Protein AF-A0A392U5Q0-F1 (afdb_monomer)

Solvent-accessible surface area (backbone atoms only — not comparable to full-atom values): 4600 Å² total; per-residue (Å²): 111,71,70,63,53,52,5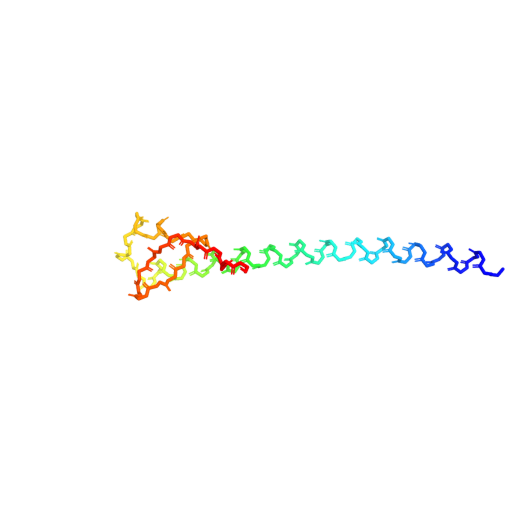2,53,50,50,56,50,48,58,49,50,55,46,52,51,52,52,52,50,52,51,52,51,50,52,52,52,53,53,50,55,52,51,51,53,51,49,48,67,77,40,75,85,59,56,63,75,64,57,67,66,70,47,91,68,41,39,78,57,98,90,37,84,40,78,60,74,80,81,80,131

Organism: NCBI:txid97028

Structure (mmCIF, N/CA/C/O backbone):
data_AF-A0A392U5Q0-F1
#
_entry.id   AF-A0A392U5Q0-F1
#
loop_
_atom_site.group_PDB
_atom_site.id
_atom_site.type_symbol
_atom_site.label_atom_id
_atom_site.label_alt_id
_atom_site.label_comp_id
_atom_site.label_asym_id
_atom_site.label_entity_id
_atom_site.label_seq_id
_atom_site.pdbx_PDB_ins_code
_atom_site.Cartn_x
_atom_site.Cartn_y
_atom_site.Cartn_z
_atom_site.occupancy
_atom_site.B_iso_or_equiv
_atom_site.auth_seq_id
_atom_site.auth_comp_id
_atom_site.auth_asym_id
_atom_site.auth_atom_id
_atom_sit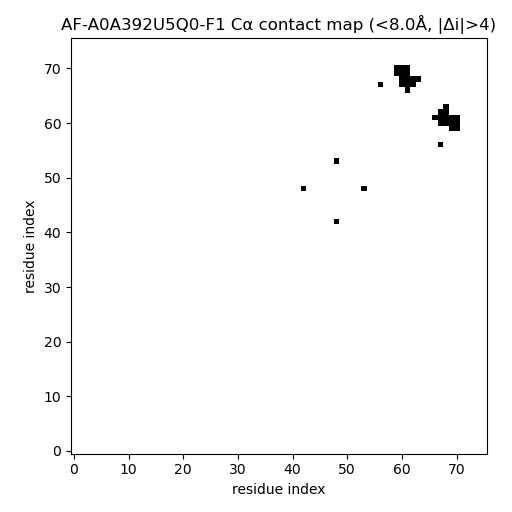e.pdbx_PDB_model_num
ATOM 1 N N . ALA A 1 1 ? 30.370 -4.235 -37.580 1.00 56.75 1 ALA A N 1
ATOM 2 C CA . ALA A 1 1 ? 28.945 -4.631 -37.583 1.00 56.75 1 ALA A CA 1
ATOM 3 C C . ALA A 1 1 ? 28.483 -5.093 -36.196 1.00 56.75 1 ALA A C 1
ATOM 5 O O . ALA A 1 1 ? 27.663 -4.404 -35.616 1.00 56.75 1 ALA A O 1
ATOM 6 N N . ALA A 1 2 ? 29.055 -6.154 -35.606 1.00 55.03 2 ALA A N 1
ATOM 7 C CA . ALA A 1 2 ? 28.644 -6.652 -34.278 1.00 55.03 2 ALA A CA 1
ATOM 8 C C . ALA A 1 2 ? 28.842 -5.649 -33.114 1.00 55.03 2 ALA A C 1
ATOM 10 O O . ALA A 1 2 ? 27.980 -5.528 -32.258 1.00 55.03 2 ALA A O 1
ATOM 11 N N . VAL A 1 3 ? 29.925 -4.862 -33.119 1.00 52.50 3 VAL A N 1
ATOM 12 C CA . VAL A 1 3 ? 30.196 -3.849 -32.071 1.00 52.50 3 VAL A CA 1
ATOM 13 C C . VAL A 1 3 ? 29.174 -2.699 -32.080 1.00 52.50 3 VAL A C 1
ATOM 15 O O . VAL A 1 3 ? 28.813 -2.188 -31.027 1.00 52.50 3 VAL A O 1
ATOM 18 N N . PHE A 1 4 ? 28.643 -2.341 -33.255 1.00 56.69 4 PHE A N 1
ATOM 19 C CA . PHE A 1 4 ? 27.599 -1.313 -33.400 1.00 56.69 4 PHE A CA 1
ATOM 20 C C . PHE A 1 4 ? 26.237 -1.815 -32.880 1.00 56.69 4 PHE A C 1
ATOM 22 O O . PHE A 1 4 ? 25.439 -1.050 -32.349 1.00 56.69 4 PHE A O 1
ATOM 29 N N . SER A 1 5 ? 26.000 -3.128 -32.977 1.00 65.12 5 SER A N 1
ATOM 30 C CA . SER A 1 5 ? 24.823 -3.793 -32.409 1.00 65.12 5 SER A CA 1
ATOM 31 C C . SER A 1 5 ? 24.889 -3.905 -30.884 1.00 65.12 5 SER A C 1
ATOM 33 O O . SER A 1 5 ? 23.859 -3.814 -30.239 1.00 65.12 5 SER A O 1
ATOM 35 N N . VAL A 1 6 ? 26.070 -4.093 -30.287 1.00 73.12 6 VAL A N 1
ATOM 36 C CA . VAL A 1 6 ? 26.200 -4.169 -28.819 1.00 73.12 6 VAL A CA 1
ATOM 37 C C . VAL A 1 6 ? 26.024 -2.796 -28.164 1.00 73.12 6 VAL A C 1
ATOM 39 O O . VAL A 1 6 ? 25.375 -2.711 -27.129 1.00 73.12 6 VAL A O 1
ATOM 42 N N . GLY A 1 7 ? 26.545 -1.726 -28.777 1.00 74.69 7 GLY A N 1
ATOM 43 C CA . GLY A 1 7 ? 26.343 -0.359 -28.277 1.00 74.69 7 GLY A CA 1
ATOM 44 C C . GLY A 1 7 ? 24.867 0.051 -28.266 1.00 74.69 7 GLY A C 1
ATOM 45 O O . GLY A 1 7 ? 24.369 0.520 -27.251 1.00 74.69 7 GLY A O 1
ATOM 46 N N . THR A 1 8 ? 24.146 -0.234 -29.354 1.00 84.00 8 THR A N 1
ATOM 47 C CA 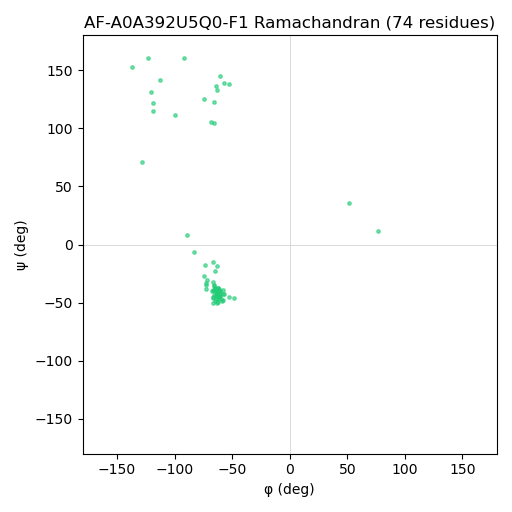. THR A 1 8 ? 22.699 0.041 -29.462 1.00 84.00 8 THR A CA 1
ATOM 48 C C . THR A 1 8 ? 21.859 -0.785 -28.485 1.00 84.00 8 THR A C 1
ATOM 50 O O . THR A 1 8 ? 20.916 -0.262 -27.902 1.00 84.00 8 THR A O 1
ATOM 53 N N . LEU A 1 9 ? 22.227 -2.048 -28.241 1.00 89.25 9 LEU A N 1
ATOM 54 C CA . LEU A 1 9 ? 21.587 -2.876 -27.211 1.00 89.25 9 LEU A CA 1
ATOM 55 C C . LEU A 1 9 ? 21.835 -2.345 -25.790 1.00 89.25 9 LEU A C 1
ATOM 57 O O . LEU A 1 9 ? 20.948 -2.440 -24.947 1.00 89.25 9 LEU A O 1
ATOM 61 N N . GLY A 1 10 ? 23.021 -1.791 -25.517 1.00 91.88 10 GLY A N 1
ATOM 62 C CA . GLY A 1 10 ? 23.340 -1.173 -24.227 1.00 91.88 10 GLY A CA 1
ATOM 63 C C . GLY A 1 10 ? 22.482 0.062 -23.952 1.00 91.88 10 GLY A C 1
ATOM 64 O O . GLY A 1 10 ? 21.850 0.146 -22.903 1.00 91.88 10 GLY A O 1
ATOM 65 N N . GLU A 1 11 ? 22.387 0.965 -24.929 1.00 92.88 11 GLU A N 1
ATOM 66 C CA . GLU A 1 11 ? 21.537 2.163 -24.853 1.00 92.88 11 GLU A CA 1
ATOM 67 C C . GLU A 1 11 ? 20.053 1.802 -24.675 1.00 92.88 11 GLU A C 1
ATOM 69 O O . GLU A 1 11 ? 19.336 2.421 -23.887 1.00 92.88 11 GLU A O 1
ATOM 74 N N . GLU A 1 12 ? 19.578 0.772 -25.383 1.00 93.88 12 GLU A N 1
ATOM 75 C CA . GLU A 1 12 ? 18.205 0.294 -25.231 1.00 93.88 12 GLU A CA 1
ATOM 76 C C . GLU A 1 12 ? 17.952 -0.316 -23.847 1.00 93.88 12 GLU A C 1
ATOM 78 O O . GLU A 1 12 ? 16.898 -0.061 -23.264 1.00 93.88 12 GLU A O 1
ATOM 83 N N . ASN A 1 13 ? 18.914 -1.059 -23.292 1.00 94.62 13 ASN A N 1
ATOM 84 C CA . ASN A 1 13 ? 18.802 -1.602 -21.941 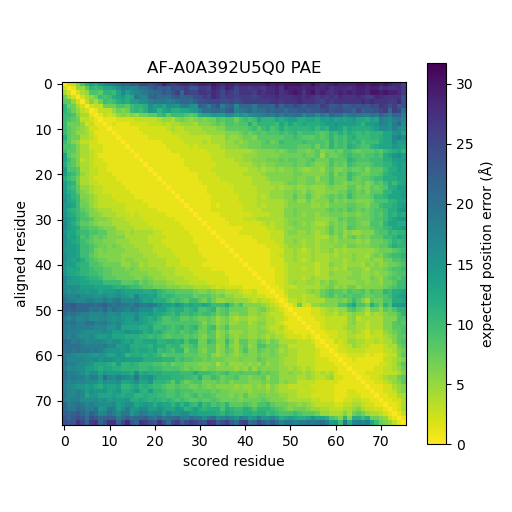1.00 94.62 13 ASN A CA 1
ATOM 85 C C . ASN A 1 13 ? 18.738 -0.491 -20.882 1.00 94.62 13 ASN A C 1
ATOM 87 O O . ASN A 1 13 ? 17.852 -0.515 -20.035 1.00 94.62 13 ASN A O 1
ATOM 91 N N . GLU A 1 14 ? 19.612 0.516 -20.956 1.00 97.06 14 GLU A N 1
ATOM 92 C CA . GLU A 1 14 ? 19.602 1.657 -20.025 1.00 97.06 14 GLU A CA 1
ATOM 93 C C . GLU A 1 14 ? 18.282 2.443 -20.081 1.00 97.06 14 GLU A C 1
ATOM 95 O O . GLU A 1 14 ? 17.735 2.852 -19.048 1.00 97.06 14 GLU A O 1
ATOM 100 N N . ARG A 1 15 ? 17.729 2.620 -21.288 1.00 97.44 15 ARG A N 1
ATOM 101 C CA . ARG A 1 15 ? 16.408 3.228 -21.478 1.00 97.44 15 ARG A CA 1
ATOM 102 C C . ARG A 1 15 ? 15.314 2.390 -20.822 1.00 97.44 15 ARG A C 1
ATOM 104 O O . ARG A 1 15 ? 14.523 2.932 -20.060 1.00 97.44 15 ARG A O 1
ATOM 111 N N . LEU A 1 16 ? 15.284 1.081 -21.074 1.00 97.94 16 LEU A N 1
ATOM 112 C CA . LEU A 1 16 ? 14.281 0.186 -20.491 1.00 97.94 16 LEU A CA 1
ATOM 113 C C . LEU A 1 16 ? 14.385 0.111 -18.963 1.00 97.94 16 LEU A C 1
ATOM 115 O O . LEU A 1 16 ? 13.363 0.099 -18.286 1.00 97.94 16 LEU A O 1
ATOM 119 N N . GLU A 1 17 ? 15.592 0.098 -18.400 1.00 98.06 17 GLU A N 1
ATOM 120 C CA . GLU A 1 17 ? 15.796 0.153 -16.948 1.00 98.06 17 GLU A CA 1
ATOM 121 C C . GLU A 1 17 ? 15.257 1.456 -16.342 1.00 98.06 17 GLU A C 1
ATOM 123 O O . GLU A 1 17 ? 14.683 1.447 -15.247 1.00 98.06 17 GLU A O 1
ATOM 128 N N . THR A 1 18 ? 15.405 2.572 -17.060 1.00 98.25 18 THR A N 1
ATOM 129 C CA . THR A 1 18 ? 14.827 3.864 -16.668 1.00 98.25 18 THR A CA 1
ATOM 130 C C . THR A 1 18 ? 13.302 3.818 -16.733 1.00 98.25 18 THR A C 1
ATOM 132 O O . THR A 1 18 ? 12.654 4.110 -15.727 1.00 98.25 18 THR A O 1
ATOM 135 N N . ASP A 1 19 ? 12.732 3.353 -17.848 1.00 98.25 19 ASP A N 1
ATOM 136 C CA . ASP A 1 19 ? 11.282 3.214 -18.033 1.00 98.25 19 ASP A CA 1
ATOM 137 C C . ASP A 1 19 ? 10.666 2.318 -16.941 1.00 98.25 19 ASP A C 1
ATOM 139 O O . ASP A 1 19 ? 9.635 2.650 -16.356 1.00 98.25 19 ASP A O 1
ATOM 143 N N . VAL A 1 20 ? 11.315 1.198 -16.600 1.00 98.38 20 VAL A N 1
ATOM 144 C CA . VAL A 1 20 ? 10.872 0.301 -15.519 1.00 98.38 20 VAL A CA 1
ATOM 145 C C . VAL A 1 20 ? 10.848 1.024 -14.176 1.00 98.38 20 VAL A C 1
ATOM 147 O O . VAL A 1 20 ? 9.875 0.887 -13.432 1.00 98.38 20 VAL A O 1
ATOM 150 N N . ARG A 1 21 ? 11.884 1.805 -13.855 1.00 98.19 21 ARG A N 1
ATOM 151 C CA . ARG A 1 21 ? 11.941 2.565 -12.599 1.00 98.19 21 ARG A CA 1
ATOM 152 C C . ARG A 1 21 ? 10.827 3.609 -12.526 1.00 98.19 21 ARG A C 1
ATOM 154 O O . ARG A 1 21 ? 10.191 3.750 -11.483 1.00 98.19 21 ARG A O 1
ATOM 161 N N . GLU A 1 22 ? 10.574 4.319 -13.619 1.00 98.19 22 GLU A N 1
ATOM 162 C CA . GLU A 1 22 ? 9.503 5.316 -13.688 1.00 98.19 22 GLU A CA 1
ATOM 163 C C . GLU A 1 22 ? 8.119 4.673 -13.561 1.00 98.19 22 GLU A C 1
ATOM 165 O O . GLU A 1 22 ? 7.289 5.149 -12.786 1.00 98.19 22 GLU A O 1
ATOM 170 N N . LEU A 1 23 ? 7.885 3.548 -14.241 1.00 98.44 23 LEU A N 1
ATOM 171 C CA . LEU A 1 23 ? 6.639 2.787 -14.128 1.00 98.44 23 LEU A CA 1
ATOM 172 C C . LEU A 1 23 ? 6.417 2.245 -12.712 1.00 98.4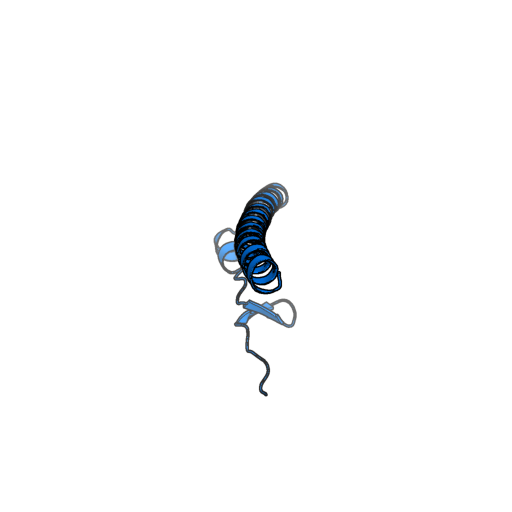4 23 LEU A C 1
ATOM 174 O O . LEU A 1 23 ? 5.291 2.275 -12.218 1.00 98.44 23 LEU A O 1
ATOM 178 N N . GLN A 1 24 ? 7.473 1.780 -12.041 1.00 98.19 24 GLN A N 1
ATOM 179 C CA . GLN A 1 24 ? 7.399 1.345 -10.645 1.00 98.19 24 GLN A CA 1
ATOM 180 C C . GLN A 1 24 ? 7.016 2.496 -9.7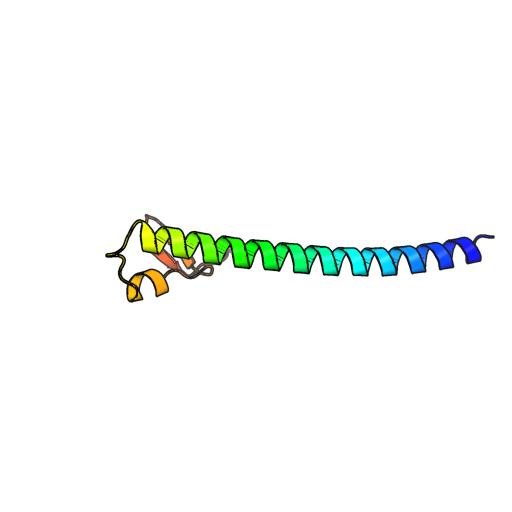14 1.00 98.19 24 GLN A C 1
ATOM 182 O O . GLN A 1 24 ? 6.143 2.321 -8.865 1.00 98.19 24 GLN A O 1
ATOM 187 N N . LEU A 1 25 ? 7.623 3.673 -9.889 1.00 97.88 25 LEU A N 1
ATOM 188 C CA . LEU A 1 25 ? 7.283 4.859 -9.104 1.00 97.88 25 LEU A CA 1
ATOM 189 C C . LEU A 1 25 ? 5.842 5.308 -9.368 1.00 97.88 25 LEU A C 1
ATOM 191 O O . LEU A 1 25 ? 5.103 5.602 -8.432 1.00 97.88 25 LEU A O 1
ATOM 195 N N . TYR A 1 26 ? 5.422 5.312 -10.634 1.00 97.38 26 TYR A N 1
ATOM 196 C CA . TYR A 1 26 ? 4.051 5.631 -11.012 1.00 97.38 26 TYR A CA 1
ATOM 197 C C . TYR A 1 26 ? 3.049 4.675 -10.355 1.00 97.38 26 TYR A C 1
ATOM 199 O O . TYR A 1 26 ? 2.085 5.124 -9.737 1.00 97.38 26 TYR A O 1
ATOM 207 N N . ALA A 1 27 ? 3.295 3.364 -10.427 1.00 96.94 27 ALA A N 1
ATOM 208 C CA . ALA A 1 27 ? 2.441 2.366 -9.795 1.00 96.94 27 ALA A CA 1
ATOM 209 C C . ALA A 1 27 ? 2.391 2.539 -8.269 1.00 96.94 27 ALA A C 1
ATOM 211 O O . ALA A 1 27 ? 1.305 2.502 -7.695 1.00 96.94 27 ALA A O 1
ATOM 212 N N . ALA A 1 28 ? 3.537 2.775 -7.620 1.00 96.38 28 ALA A N 1
ATOM 213 C CA . ALA A 1 28 ? 3.602 3.023 -6.181 1.00 96.38 28 ALA A CA 1
ATOM 214 C C . ALA A 1 28 ? 2.739 4.227 -5.773 1.00 96.38 28 ALA A C 1
ATOM 216 O O . ALA A 1 28 ? 1.908 4.096 -4.876 1.00 96.38 28 ALA A O 1
ATOM 217 N N . ASN A 1 29 ? 2.853 5.347 -6.495 1.00 96.31 29 ASN A N 1
ATOM 218 C CA . ASN A 1 29 ? 2.040 6.539 -6.246 1.00 96.31 29 ASN A CA 1
ATOM 219 C C . ASN A 1 29 ? 0.540 6.254 -6.419 1.00 96.31 29 ASN A C 1
ATOM 221 O O . ASN A 1 29 ? -0.266 6.669 -5.594 1.00 96.31 29 ASN A O 1
ATOM 225 N N . GLN A 1 30 ? 0.148 5.510 -7.459 1.00 96.50 30 GLN A N 1
ATOM 226 C CA . GLN A 1 30 ? -1.260 5.157 -7.674 1.00 96.50 30 GLN A CA 1
ATOM 227 C C . GLN A 1 30 ? -1.822 4.258 -6.563 1.00 96.50 30 GLN A C 1
ATOM 229 O O . GLN A 1 30 ? -2.969 4.438 -6.149 1.00 96.50 30 GLN A O 1
ATOM 234 N N . TYR A 1 31 ? -1.032 3.311 -6.050 1.00 94.38 31 TYR A N 1
ATOM 235 C CA . TYR A 1 31 ? -1.445 2.498 -4.905 1.00 94.38 31 TYR A CA 1
ATOM 236 C C . TYR A 1 31 ? -1.553 3.320 -3.620 1.00 94.38 31 TYR A C 1
ATOM 238 O O . TYR A 1 31 ? -2.502 3.121 -2.864 1.00 94.38 31 TYR A O 1
ATOM 246 N N . GLU A 1 32 ? -0.631 4.256 -3.387 1.00 93.06 32 GLU A N 1
ATOM 247 C CA . GLU A 1 32 ? -0.67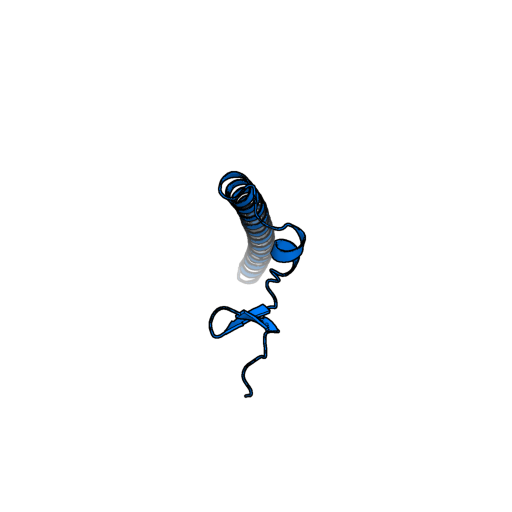0 5.154 -2.231 1.00 93.06 32 GLU A CA 1
ATOM 248 C C . GLU A 1 32 ? -1.906 6.067 -2.266 1.00 93.06 32 GLU A C 1
ATOM 250 O O . GLU A 1 32 ? -2.679 6.100 -1.306 1.00 93.06 32 GLU A O 1
ATOM 255 N N . GLU A 1 33 ? -2.153 6.738 -3.395 1.00 94.62 33 GLU A N 1
ATOM 256 C CA . GLU A 1 33 ? -3.331 7.590 -3.600 1.00 94.62 33 GLU A CA 1
ATOM 257 C C . GLU A 1 33 ? -4.637 6.796 -3.458 1.00 94.62 33 GLU A C 1
ATOM 259 O O . GLU A 1 33 ? -5.558 7.215 -2.750 1.00 94.62 33 GLU A O 1
ATOM 264 N N . GLY A 1 34 ? -4.714 5.623 -4.095 1.00 94.94 34 GLY A N 1
ATOM 265 C CA . GLY A 1 34 ? -5.882 4.749 -4.024 1.00 94.94 34 GLY A CA 1
ATOM 266 C C . GLY A 1 34 ? -6.159 4.250 -2.605 1.00 94.94 34 GLY A C 1
ATOM 267 O O . GLY A 1 34 ? -7.313 4.228 -2.171 1.00 94.94 34 GLY A O 1
ATOM 268 N N . PHE A 1 35 ? -5.111 3.901 -1.855 1.00 89.75 35 PHE A N 1
ATOM 269 C CA . PHE A 1 35 ? -5.228 3.486 -0.460 1.00 89.75 35 PHE A CA 1
ATOM 270 C C . PHE A 1 35 ? -5.697 4.636 0.438 1.00 89.75 35 PHE A C 1
ATOM 272 O O . PHE A 1 35 ? -6.638 4.459 1.215 1.00 89.75 35 PHE A O 1
ATOM 279 N N . ALA A 1 36 ? -5.111 5.829 0.294 1.00 89.62 36 ALA A N 1
ATOM 280 C CA . ALA A 1 36 ? -5.539 7.015 1.032 1.00 89.62 36 ALA A CA 1
ATOM 281 C C . ALA A 1 36 ? -7.017 7.341 0.760 1.00 89.62 36 ALA A C 1
ATOM 283 O O . ALA A 1 36 ? -7.785 7.595 1.689 1.00 89.62 36 ALA A O 1
ATOM 284 N N . TYR A 1 37 ? -7.451 7.250 -0.499 1.00 93.44 37 TYR A N 1
ATOM 285 C CA . TYR A 1 37 ? -8.846 7.476 -0.868 1.00 93.44 37 TYR A CA 1
ATOM 286 C C . TYR A 1 37 ? -9.799 6.414 -0.296 1.00 93.44 37 TYR A C 1
ATOM 288 O O . TYR A 1 37 ? -10.893 6.743 0.167 1.00 93.44 37 TYR A O 1
ATOM 296 N N . ALA A 1 38 ? -9.402 5.139 -0.288 1.00 93.31 38 ALA A N 1
ATOM 297 C CA . ALA A 1 38 ? -10.180 4.079 0.350 1.00 93.31 38 ALA A CA 1
ATOM 298 C C . ALA A 1 38 ? -10.329 4.315 1.864 1.00 93.31 38 ALA A C 1
ATOM 300 O O . ALA A 1 38 ? -11.410 4.108 2.416 1.00 93.31 38 ALA A O 1
ATOM 301 N N . LEU A 1 39 ? -9.281 4.810 2.530 1.00 87.19 39 LEU A N 1
ATOM 302 C CA . LEU A 1 39 ? -9.325 5.144 3.953 1.00 87.19 39 LEU A CA 1
ATOM 303 C C . LEU A 1 39 ? -10.334 6.264 4.252 1.00 87.19 39 LEU A C 1
ATOM 305 O O . LEU A 1 39 ? -11.090 6.165 5.218 1.00 87.19 39 LEU A O 1
ATOM 309 N N . GLU A 1 40 ? -10.399 7.297 3.409 1.00 90.62 40 GLU A N 1
ATOM 310 C CA . GLU A 1 40 ? -11.406 8.360 3.535 1.00 90.62 40 GLU A CA 1
ATOM 311 C C . GLU A 1 40 ? -12.836 7.832 3.345 1.00 90.62 40 GLU A C 1
ATOM 313 O O . GLU A 1 40 ? -13.740 8.200 4.096 1.00 90.62 40 GLU A O 1
ATOM 318 N N . GLN A 1 41 ? -13.050 6.901 2.409 1.00 94.06 41 GLN A N 1
ATOM 319 C CA . GLN A 1 41 ? -14.350 6.237 2.255 1.00 94.06 41 GLN A CA 1
ATOM 320 C C . GLN A 1 41 ? -14.737 5.423 3.498 1.00 94.06 41 GLN A C 1
ATOM 322 O O . GLN A 1 41 ? -15.893 5.463 3.916 1.00 94.06 41 GLN A O 1
ATOM 327 N N . VAL A 1 42 ? -13.789 4.714 4.121 1.00 90.31 42 VAL A N 1
ATOM 328 C CA . VAL A 1 42 ? -14.038 3.971 5.369 1.00 90.31 42 VAL A CA 1
ATOM 329 C C . VAL A 1 42 ? -14.446 4.922 6.494 1.00 90.31 42 VAL A C 1
ATOM 331 O O . VAL A 1 42 ? -15.454 4.675 7.152 1.00 90.31 42 VAL A O 1
ATOM 334 N N . LYS A 1 43 ? -13.726 6.035 6.681 1.00 86.12 43 LYS A N 1
ATOM 335 C CA . LYS A 1 43 ? -14.087 7.057 7.680 1.00 86.12 43 LYS A CA 1
ATOM 336 C C . LYS A 1 43 ? -15.491 7.623 7.442 1.00 86.12 43 LYS A C 1
ATOM 338 O O . LYS A 1 43 ? -16.228 7.843 8.397 1.00 86.12 43 LYS A O 1
ATOM 343 N N . LEU A 1 44 ? -15.870 7.836 6.179 1.00 90.75 44 LEU A N 1
ATOM 344 C CA . LEU A 1 44 ? -17.198 8.329 5.809 1.00 90.75 44 LEU A CA 1
ATOM 345 C C . LEU A 1 44 ? -18.312 7.317 6.124 1.00 90.75 44 LEU A C 1
ATOM 347 O O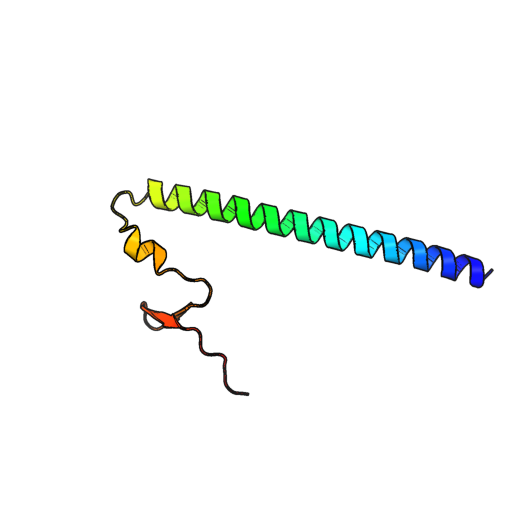 . LEU A 1 44 ? -19.360 7.701 6.639 1.00 90.75 44 LEU A O 1
ATOM 351 N N . LEU A 1 45 ? -18.106 6.038 5.793 1.00 93.06 45 LEU A N 1
ATOM 352 C CA . LEU A 1 45 ? -19.098 4.973 5.995 1.00 93.06 45 LEU A CA 1
ATOM 353 C C . LEU A 1 45 ? -19.225 4.548 7.464 1.00 93.06 45 LEU A C 1
ATOM 355 O O . LEU A 1 45 ? -20.286 4.079 7.876 1.00 93.06 45 LEU A O 1
ATOM 359 N N . PHE A 1 46 ? -18.159 4.717 8.245 1.00 89.12 46 PHE A N 1
ATOM 360 C CA . PHE A 1 46 ? -18.077 4.318 9.647 1.00 89.12 46 PHE A CA 1
ATOM 361 C C . PHE A 1 46 ? -17.607 5.504 10.510 1.00 89.12 46 PHE A C 1
ATOM 363 O O . PHE A 1 46 ? -16.479 5.495 11.002 1.00 89.12 46 PHE A O 1
ATOM 370 N N . PRO A 1 47 ? -18.452 6.533 10.719 1.00 84.44 47 PRO A N 1
ATOM 371 C CA . PRO A 1 47 ? -18.061 7.749 11.442 1.00 84.44 47 PRO A CA 1
ATOM 372 C C . PRO A 1 47 ? -17.724 7.502 12.921 1.00 84.44 47 PRO A C 1
ATOM 374 O O . PRO A 1 47 ? -16.970 8.270 13.512 1.00 84.44 47 PRO A O 1
ATOM 377 N N . ASP A 1 48 ? -18.242 6.416 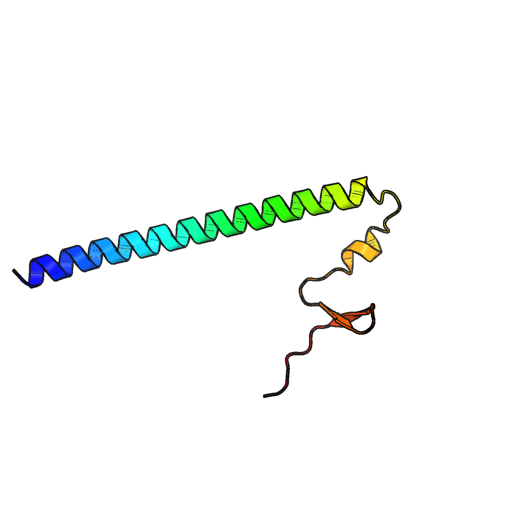13.502 1.00 88.81 48 ASP A N 1
ATOM 378 C CA . ASP A 1 48 ? -17.984 6.008 14.888 1.00 88.81 48 ASP A CA 1
ATOM 379 C C . ASP A 1 48 ? -16.750 5.094 15.028 1.00 88.81 48 ASP A C 1
ATOM 381 O O . ASP A 1 48 ? -16.526 4.496 16.083 1.00 88.81 48 ASP A O 1
ATOM 385 N N . LEU A 1 49 ? -15.966 4.918 13.959 1.00 86.00 49 LEU A N 1
ATOM 386 C CA . LEU A 1 49 ? -14.783 4.069 13.992 1.00 86.00 49 LEU A CA 1
ATOM 387 C C . LEU A 1 49 ? -13.727 4.664 14.932 1.00 86.00 49 LEU A C 1
ATOM 389 O O . LEU A 1 49 ? -13.264 5.790 14.759 1.00 86.00 49 LEU A O 1
ATOM 393 N N . ASP A 1 50 ? -13.331 3.877 15.926 1.00 83.94 50 ASP A N 1
ATOM 394 C CA . ASP A 1 50 ? -12.356 4.265 16.941 1.00 83.94 50 ASP A CA 1
ATOM 395 C C . ASP A 1 50 ? -10.970 4.479 16.303 1.00 83.94 50 ASP A C 1
ATOM 397 O O . ASP A 1 50 ? -10.298 3.522 15.919 1.00 83.94 50 ASP A O 1
ATOM 401 N N . ALA A 1 51 ? -10.555 5.743 16.143 1.00 79.12 51 ALA A N 1
ATOM 402 C CA . ALA A 1 51 ? -9.287 6.123 15.512 1.00 79.12 51 ALA A CA 1
ATOM 403 C C . ALA A 1 51 ? -8.058 5.419 16.134 1.00 79.12 51 ALA A C 1
ATOM 405 O O . ALA A 1 51 ? -7.246 4.891 15.371 1.00 79.12 51 ALA A O 1
ATOM 406 N N . PRO A 1 52 ? -7.925 5.336 17.475 1.00 83.00 52 PRO A N 1
ATOM 407 C CA . PRO A 1 52 ? -6.962 4.459 18.142 1.00 83.00 52 PRO A CA 1
ATOM 408 C C . PRO A 1 52 ? -6.964 3.012 17.641 1.00 83.00 52 PRO A C 1
ATOM 410 O O . PRO A 1 52 ? -5.906 2.470 17.345 1.00 83.00 52 PRO A O 1
ATOM 413 N N . ARG A 1 53 ? -8.141 2.400 17.490 1.00 81.88 53 ARG A N 1
ATOM 414 C CA . ARG A 1 53 ? -8.277 1.011 17.038 1.00 81.88 53 ARG A CA 1
ATOM 415 C C . ARG A 1 53 ? -7.970 0.839 15.553 1.00 81.88 53 ARG A C 1
ATOM 417 O O . ARG A 1 53 ? -7.435 -0.188 15.153 1.00 81.88 53 ARG A O 1
ATOM 424 N N . LEU A 1 54 ? -8.281 1.835 14.723 1.00 81.69 54 LEU A N 1
ATOM 425 C CA . LEU A 1 54 ? -7.881 1.840 13.315 1.00 81.69 54 LEU A CA 1
ATOM 426 C C . LEU A 1 54 ? -6.356 1.940 13.173 1.00 81.69 54 LEU A C 1
ATOM 428 O O . LEU A 1 54 ? -5.792 1.312 12.283 1.00 81.69 54 LEU A O 1
ATOM 432 N N . ALA A 1 55 ? -5.689 2.674 14.067 1.00 81.19 55 ALA A N 1
ATOM 433 C CA . ALA A 1 55 ? -4.231 2.772 14.094 1.00 81.19 55 ALA A CA 1
ATOM 434 C C . ALA A 1 55 ? -3.532 1.450 14.473 1.00 81.19 55 ALA A C 1
ATOM 436 O O . ALA A 1 55 ? -2.337 1.313 14.228 1.00 81.19 55 ALA A O 1
ATOM 437 N N . GLU A 1 56 ? -4.252 0.468 15.031 1.00 85.12 56 GLU A N 1
ATOM 438 C CA . GLU A 1 56 ? -3.730 -0.892 15.253 1.00 85.12 56 GLU A CA 1
ATOM 439 C C . GLU A 1 56 ? -3.609 -1.700 13.950 1.00 85.12 56 GLU A C 1
ATOM 441 O O . GLU A 1 56 ? -2.921 -2.725 13.916 1.00 85.12 56 GLU A O 1
ATOM 446 N N . ALA A 1 57 ? -4.288 -1.274 12.877 1.00 86.00 57 ALA A N 1
ATOM 447 C CA . ALA A 1 57 ? -4.157 -1.899 11.572 1.00 86.00 57 ALA A CA 1
ATOM 448 C C . ALA A 1 57 ? -2.757 -1.615 11.009 1.00 86.00 57 ALA A C 1
ATOM 450 O O . ALA A 1 57 ? -2.452 -0.516 10.552 1.00 86.00 57 ALA A O 1
ATOM 451 N N . ASP A 1 58 ? -1.920 -2.644 11.035 1.00 84.31 58 ASP A N 1
ATOM 452 C CA . ASP A 1 58 ? -0.547 -2.627 10.546 1.00 84.31 58 ASP A CA 1
ATOM 453 C C . ASP A 1 58 ? -0.420 -3.682 9.442 1.00 84.31 58 ASP A C 1
ATOM 455 O O . ASP A 1 58 ? -0.838 -4.828 9.623 1.00 84.31 58 ASP A O 1
ATOM 459 N N . ALA A 1 59 ? 0.154 -3.307 8.297 1.00 84.81 59 ALA A N 1
ATOM 460 C CA . ALA A 1 59 ? 0.378 -4.220 7.176 1.00 84.81 59 ALA A CA 1
ATOM 461 C C . ALA A 1 59 ? 1.342 -5.372 7.525 1.00 84.81 59 ALA A C 1
ATOM 463 O O . ALA A 1 59 ? 1.361 -6.388 6.834 1.00 84.81 59 ALA A O 1
ATOM 464 N N . MET A 1 60 ? 2.132 -5.226 8.595 1.00 88.50 60 MET A N 1
ATOM 465 C CA . MET A 1 60 ? 3.002 -6.266 9.147 1.00 88.50 60 MET A CA 1
ATOM 466 C C . MET A 1 60 ? 2.266 -7.241 10.078 1.00 88.50 60 MET A C 1
ATOM 468 O O . MET A 1 60 ? 2.854 -8.232 10.517 1.00 88.50 60 MET A O 1
ATOM 472 N N . ASN A 1 61 ? 0.995 -6.989 10.394 1.00 91.38 61 ASN A N 1
ATOM 473 C CA . ASN A 1 61 ? 0.149 -7.920 11.129 1.00 91.38 61 ASN A CA 1
ATOM 474 C C . ASN A 1 61 ? -0.625 -8.832 10.166 1.00 91.38 61 ASN A C 1
ATOM 476 O O . ASN A 1 61 ? -0.830 -8.540 8.991 1.00 91.38 61 ASN A O 1
ATOM 480 N N . GLN A 1 62 ? -1.095 -9.954 10.693 1.00 93.25 62 GLN A N 1
ATOM 481 C CA . GLN A 1 62 ? -1.949 -10.914 10.005 1.00 93.25 62 GLN A CA 1
ATOM 482 C C . GLN A 1 62 ? -3.251 -11.123 10.780 1.00 93.25 62 GLN A C 1
ATOM 484 O O . GLN A 1 62 ? -3.336 -10.845 11.978 1.00 93.25 62 GLN A O 1
ATOM 489 N N . ILE A 1 63 ? -4.269 -11.640 10.091 1.00 93.50 63 ILE A N 1
ATOM 490 C CA . ILE A 1 63 ? -5.566 -11.962 10.690 1.00 93.50 63 ILE A CA 1
ATOM 491 C C . ILE A 1 63 ? -5.614 -13.463 10.980 1.00 93.50 63 ILE A C 1
ATOM 493 O O . ILE A 1 63 ? -5.687 -14.272 10.057 1.00 93.50 63 ILE A O 1
ATOM 497 N N . ILE A 1 64 ? -5.622 -13.833 12.262 1.00 93.75 64 ILE A N 1
ATOM 498 C CA . ILE A 1 64 ? -5.819 -15.215 12.723 1.00 93.75 64 ILE A CA 1
ATOM 499 C C . ILE A 1 64 ? -7.082 -15.252 13.578 1.00 93.75 64 ILE A C 1
ATOM 501 O O . ILE A 1 64 ? -7.196 -14.511 14.551 1.00 93.75 64 ILE A O 1
ATOM 505 N N . GLU A 1 65 ? -8.054 -16.084 13.188 1.00 94.44 65 GLU A N 1
ATOM 506 C CA . GLU A 1 65 ? -9.340 -16.234 13.895 1.00 94.44 65 GLU A CA 1
ATOM 507 C C . GLU A 1 65 ? -10.055 -14.891 14.165 1.00 94.44 65 GLU A C 1
ATOM 509 O O . GLU A 1 65 ? -10.680 -14.684 15.205 1.00 94.44 65 GLU A O 1
ATOM 514 N N . GLY A 1 66 ? -9.939 -13.944 13.229 1.00 91.31 66 GLY A N 1
ATOM 515 C CA . GLY A 1 66 ? -10.547 -12.615 13.346 1.00 91.31 66 GLY A CA 1
ATOM 516 C C . GLY A 1 66 ? -9.815 -11.645 14.283 1.00 91.31 66 GLY A C 1
ATOM 517 O O . GLY A 1 66 ? -10.364 -10.592 14.599 1.00 91.31 66 GLY A O 1
ATOM 518 N N . LYS A 1 67 ? -8.592 -11.965 14.725 1.00 91.00 67 LYS A N 1
ATOM 519 C CA . LYS A 1 67 ? -7.734 -11.080 15.527 1.00 91.00 67 LYS A CA 1
ATOM 520 C C . LYS A 1 67 ? -6.502 -10.653 14.740 1.00 91.00 67 LYS A C 1
ATOM 522 O O . LYS A 1 67 ? -5.915 -11.468 14.030 1.00 91.00 67 LYS A O 1
ATOM 527 N N . LEU A 1 68 ? -6.098 -9.395 14.916 1.00 92.19 68 LEU A N 1
ATOM 528 C CA . LEU A 1 68 ? -4.805 -8.904 14.448 1.00 92.19 68 LEU A CA 1
ATOM 529 C C . LEU A 1 68 ? -3.704 -9.438 15.366 1.00 92.19 68 LEU A C 1
ATOM 531 O O . LEU A 1 68 ? -3.763 -9.263 16.583 1.00 92.19 68 LEU A O 1
ATOM 535 N N . VAL A 1 69 ? -2.715 -10.101 14.777 1.00 93.31 69 VAL A N 1
ATOM 536 C CA . VAL A 1 69 ? -1.521 -10.601 15.467 1.00 93.31 69 VAL A CA 1
ATOM 537 C C . VAL A 1 69 ? -0.281 -10.313 14.616 1.00 93.31 69 VAL A C 1
ATOM 539 O O . VAL A 1 69 ? -0.411 -10.264 13.392 1.00 93.31 69 VAL A O 1
ATOM 542 N N . PRO A 1 70 ? 0.917 -10.158 15.205 1.00 93.38 70 PRO A N 1
ATOM 543 C CA . PRO A 1 70 ? 2.148 -10.007 14.433 1.00 93.38 70 PRO A CA 1
ATOM 544 C C . PRO A 1 70 ? 2.334 -11.129 13.409 1.00 93.38 70 PRO A C 1
ATOM 546 O O . PRO A 1 70 ? 2.076 -12.305 13.702 1.00 93.38 70 PRO A O 1
ATOM 549 N N . TYR A 1 71 ? 2.776 -10.778 12.200 1.00 92.31 71 TYR A N 1
ATOM 550 C CA . TYR A 1 71 ? 3.162 -11.779 11.214 1.00 92.31 71 TYR A CA 1
ATOM 551 C C . TYR A 1 71 ? 4.356 -12.590 11.724 1.00 92.31 71 TYR A C 1
ATOM 553 O O . TYR A 1 71 ? 5.354 -12.041 12.194 1.00 92.31 71 TYR A O 1
ATOM 561 N N . VAL A 1 72 ? 4.253 -13.911 11.604 1.00 90.19 72 VAL A N 1
ATOM 562 C CA . VAL A 1 72 ? 5.352 -14.841 11.866 1.00 90.19 72 VAL A CA 1
ATOM 563 C C . VAL A 1 72 ? 5.625 -15.571 10.555 1.00 90.19 72 VAL A C 1
ATOM 565 O O . VAL A 1 72 ? 4.733 -16.283 10.086 1.00 90.19 72 VAL A O 1
ATOM 568 N N . PRO A 1 73 ? 6.804 -15.392 9.934 1.00 87.81 73 PRO A N 1
ATOM 569 C CA . PRO A 1 73 ? 7.123 -16.092 8.701 1.00 87.81 73 PRO A CA 1
ATOM 570 C C . PRO A 1 73 ? 7.105 -17.611 8.920 1.00 87.81 73 PRO A C 1
ATOM 572 O O . PRO A 1 73 ? 7.482 -18.076 10.002 1.00 87.81 73 PRO A O 1
ATOM 575 N N . PRO A 1 74 ? 6.675 -18.394 7.913 1.00 85.88 74 PRO A N 1
ATOM 576 C CA . PRO A 1 74 ? 6.749 -19.842 7.992 1.00 85.88 74 PRO A CA 1
ATOM 577 C C . PRO A 1 74 ? 8.193 -20.276 8.249 1.00 85.88 74 PRO A C 1
ATOM 579 O O . PRO A 1 74 ? 9.130 -19.705 7.692 1.00 85.88 74 PRO A O 1
ATOM 582 N N . SER A 1 75 ? 8.365 -21.276 9.111 1.00 82.56 75 SER A N 1
ATOM 583 C CA . SER A 1 75 ? 9.652 -21.955 9.260 1.00 82.56 75 SER A CA 1
ATOM 584 C C . SER A 1 75 ? 9.988 -22.665 7.945 1.00 82.56 75 SER A C 1
ATOM 586 O O . SER A 1 75 ? 9.091 -23.271 7.357 1.00 82.56 75 SER A O 1
ATOM 588 N N . GLU A 1 76 ? 11.240 -22.562 7.488 1.00 71.44 76 GLU A N 1
ATOM 589 C CA . GLU A 1 76 ? 11.758 -23.379 6.375 1.00 71.44 76 GLU A CA 1
ATOM 590 C C . GLU A 1 76 ? 11.697 -24.881 6.680 1.00 71.44 76 GLU A C 1
ATOM 592 O O . GLU A 1 76 ? 11.950 -25.268 7.848 1.00 71.44 76 GLU A O 1
#

pLDDT: mean 88.43, std 10.33, range [52.5, 98.44]

Secondary structure (DSSP, 8-state):
-HHHHHHHHHHHHHHHHHHHHHHHHHHHHHHHHHHHHHHHHHHHH-TT--HHHHTT--TTEEEETTEEEE--PPP-

Mean predicted aligned error: 8.45 Å

Sequence (76 aa):
AAVFSVGTLGEENERLETDVRELQLYAANQYEEGFAYALEQVKLLFPDLDAPRLAEADAMNQIIEGKLVPYVPPSE

Radius of gyration: 22.28 Å; Cα contacts (8 Å, |Δi|>4): 17; chains: 1; bounding box: 49×32×56 Å

Foldseek 3Di:
DVVVVVVVVVVVVVVVVVVVVVVVVVVVVVVVVVVVVVVVVVCVVCVVPDPVVVVLDDPQWDADPNDTDGDDDDDD